Protein AF-A0A1D6J7X3-F1 (afdb_monomer)

Sequence (171 aa):
MAKALLGGLSAILVVAVVVGVVATVTRSGKKAGDNFTVPGEASLATSGKSVKSLCAPTLYKESCEKTLSQATNGTENPKEFSRLVIMESTIADFVKPEGYMPWNGDFALKTLYYAEYNNRGPGAGTSKRVNWPGFHVIGRKEAEPFTAGPFIDGAMWLKYTGAPHILGFKF

Organism: Zea mays (NCBI:txid4577)

Structure (mmCIF, N/CA/C/O backbone):
data_AF-A0A1D6J7X3-F1
#
_entry.id   AF-A0A1D6J7X3-F1
#
loop_
_atom_site.group_PDB
_atom_site.id
_atom_site.type_symbol
_atom_site.label_atom_id
_atom_site.label_alt_id
_atom_site.label_comp_id
_atom_site.label_asym_id
_atom_site.label_entity_id
_atom_site.label_seq_id
_atom_site.pdbx_PDB_ins_code
_atom_site.Cartn_x
_atom_site.Cartn_y
_atom_site.Cartn_z
_atom_site.occupancy
_atom_site.B_iso_or_equiv
_atom_site.auth_seq_id
_atom_site.auth_comp_id
_atom_site.auth_asym_id
_atom_site.auth_atom_id
_atom_site.pdbx_PDB_model_num
ATOM 1 N N . MET A 1 1 ? -25.967 -12.806 106.146 1.00 40.94 1 MET A N 1
ATOM 2 C CA . MET A 1 1 ? -26.753 -12.541 104.922 1.00 40.94 1 MET A CA 1
ATOM 3 C C . MET A 1 1 ? -25.874 -11.760 103.957 1.00 40.94 1 MET A C 1
ATOM 5 O O . MET A 1 1 ? -25.588 -10.619 104.271 1.00 40.94 1 MET A O 1
ATOM 9 N N . ALA A 1 2 ? -25.381 -12.398 102.887 1.00 40.69 2 ALA A N 1
ATOM 10 C CA . ALA A 1 2 ? -24.989 -11.799 101.596 1.00 40.69 2 ALA 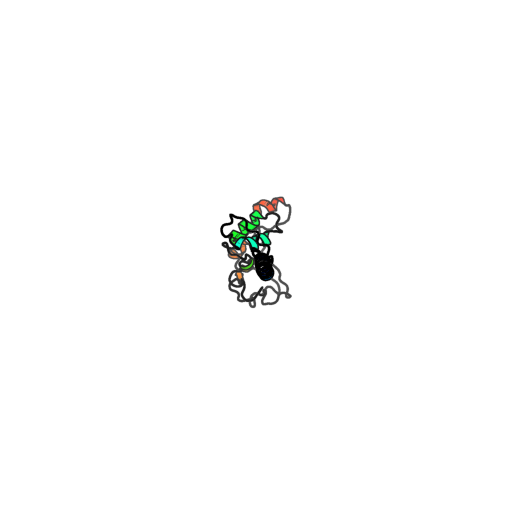A CA 1
ATOM 11 C C . ALA A 1 2 ? -24.084 -12.783 100.827 1.00 40.69 2 ALA A C 1
ATOM 13 O O . ALA A 1 2 ? -22.964 -13.060 101.248 1.00 40.69 2 ALA A O 1
ATOM 14 N N . LYS A 1 3 ? -24.557 -13.294 99.687 1.00 39.12 3 LYS A N 1
ATOM 15 C CA . LYS A 1 3 ? -23.706 -13.795 98.599 1.00 39.12 3 LYS A CA 1
ATOM 16 C C . LYS A 1 3 ? -24.256 -13.208 97.304 1.00 39.12 3 LYS A C 1
ATOM 18 O O . LYS A 1 3 ? -25.396 -13.481 96.944 1.00 39.12 3 LYS A O 1
ATOM 23 N N . ALA A 1 4 ? -23.459 -12.354 96.669 1.00 48.34 4 ALA A N 1
ATOM 24 C CA . ALA A 1 4 ? -23.777 -11.687 95.417 1.00 48.34 4 ALA A CA 1
ATOM 25 C C . ALA A 1 4 ? -23.170 -12.450 94.227 1.00 48.34 4 ALA A C 1
ATOM 27 O O . ALA A 1 4 ? -21.987 -12.777 94.217 1.00 48.34 4 ALA A O 1
ATOM 28 N N . LEU A 1 5 ? -24.051 -12.745 93.271 1.00 53.06 5 LEU A N 1
ATOM 29 C CA . LEU A 1 5 ? -23.906 -12.806 91.811 1.00 53.06 5 LEU A CA 1
ATOM 30 C C . LEU A 1 5 ? -22.484 -12.908 91.212 1.00 53.06 5 LEU A C 1
ATOM 32 O O . LEU A 1 5 ? -21.795 -11.912 91.014 1.00 53.06 5 LEU A O 1
ATOM 36 N N . LEU A 1 6 ? -22.142 -14.117 90.759 1.00 54.41 6 LEU A N 1
ATOM 37 C CA . LEU A 1 6 ? -21.094 -14.423 89.778 1.00 54.41 6 LEU A CA 1
ATOM 38 C C . LEU A 1 6 ? -21.749 -15.227 88.645 1.00 54.41 6 LEU A C 1
ATOM 40 O O . LEU A 1 6 ? -22.013 -16.413 88.811 1.00 54.41 6 LEU A O 1
ATOM 44 N N . GLY A 1 7 ? -22.068 -14.591 87.512 1.00 53.81 7 GLY A N 1
ATOM 45 C CA . GLY A 1 7 ? -22.703 -15.312 86.396 1.00 53.81 7 GLY A CA 1
ATOM 46 C C . GLY A 1 7 ? -22.931 -14.551 85.085 1.00 53.81 7 GLY A C 1
ATOM 47 O O . GLY A 1 7 ? -23.661 -15.051 84.241 1.00 53.81 7 GLY A O 1
ATOM 48 N N . GLY A 1 8 ? -22.350 -13.359 84.888 1.00 56.97 8 GLY A N 1
ATOM 49 C CA . GLY A 1 8 ? -22.640 -12.516 83.710 1.00 56.97 8 GLY A CA 1
ATOM 50 C C . GLY A 1 8 ? -21.553 -12.447 82.628 1.00 56.97 8 GLY A C 1
ATOM 51 O O . GLY A 1 8 ? -21.846 -12.087 81.495 1.00 56.97 8 GLY A O 1
ATOM 52 N N . LEU A 1 9 ? -20.299 -12.796 82.936 1.00 53.81 9 LEU A N 1
ATOM 53 C CA . LEU A 1 9 ? -19.163 -12.571 82.022 1.00 53.81 9 LEU A CA 1
ATOM 54 C C . LEU A 1 9 ? -18.957 -13.686 80.981 1.00 53.81 9 LEU A C 1
ATOM 56 O O . LEU A 1 9 ? -18.463 -13.422 79.888 1.00 53.81 9 LEU A O 1
ATOM 60 N N . SER A 1 10 ? -19.362 -14.922 81.286 1.00 59.75 10 SER A N 1
ATOM 61 C CA . SER A 1 10 ? -19.121 -16.077 80.406 1.00 59.75 10 SER A CA 1
ATOM 62 C C . SER A 1 10 ? -20.031 -16.079 79.171 1.00 59.75 10 SER A C 1
ATOM 64 O O . SER A 1 10 ? -19.567 -16.371 78.071 1.00 59.75 10 SER A O 1
ATOM 66 N N . ALA A 1 11 ? -21.292 -15.659 79.312 1.00 60.19 11 ALA A N 1
ATOM 67 C CA . ALA A 1 11 ? -22.228 -15.597 78.189 1.00 60.19 11 ALA A CA 1
ATOM 68 C C . ALA A 1 11 ? -21.848 -14.510 77.164 1.00 60.19 11 ALA A C 1
ATOM 70 O O . ALA A 1 11 ? -21.970 -14.726 75.961 1.00 60.19 11 ALA A O 1
ATOM 71 N N . ILE A 1 12 ? -21.322 -13.369 77.626 1.00 63.34 12 ILE A N 1
ATOM 72 C CA . ILE A 1 12 ? -20.916 -12.252 76.756 1.00 63.34 12 ILE A CA 1
ATOM 73 C C . ILE A 1 12 ? -19.712 -12.642 75.885 1.00 63.34 12 ILE A C 1
ATOM 75 O O . ILE A 1 12 ? -19.696 -12.347 74.690 1.00 63.34 12 ILE A O 1
ATOM 79 N N . LEU A 1 13 ? -18.733 -13.359 76.451 1.00 65.19 13 LEU A N 1
ATOM 80 C CA . LEU A 1 13 ? -17.568 -13.833 75.696 1.00 65.19 13 LEU A CA 1
ATOM 81 C C . LEU A 1 13 ? -17.951 -14.856 74.619 1.00 65.19 13 LEU A C 1
ATOM 83 O O . LEU A 1 13 ? -17.434 -14.788 73.506 1.00 65.19 13 LEU A O 1
ATOM 87 N N . VAL A 1 14 ? -18.892 -15.760 74.907 1.00 67.69 14 VAL A N 1
ATOM 88 C CA . VAL A 1 14 ? -19.347 -16.759 73.927 1.00 67.69 14 VAL A CA 1
ATOM 89 C C . VAL A 1 14 ? -20.075 -16.092 72.755 1.00 67.69 14 VAL A C 1
ATOM 91 O O . VAL A 1 14 ? -19.798 -16.420 71.602 1.00 67.69 14 VAL A O 1
ATOM 94 N N . VAL A 1 15 ? -20.937 -15.103 73.017 1.00 67.44 15 VAL A N 1
ATOM 95 C CA . VAL A 1 15 ? -21.638 -14.363 71.952 1.00 67.44 15 VAL A CA 1
ATOM 96 C C . VAL A 1 15 ? -20.653 -13.577 71.075 1.00 67.44 15 VAL A C 1
ATOM 98 O O . VAL A 1 15 ? -20.778 -13.602 69.851 1.00 67.44 15 VAL A O 1
ATOM 101 N N . ALA A 1 16 ? -19.627 -12.948 71.659 1.00 66.94 16 ALA A N 1
ATOM 102 C CA . ALA A 1 16 ? -18.610 -12.215 70.900 1.00 66.94 16 ALA A CA 1
ATOM 103 C C . ALA A 1 16 ? -17.774 -13.126 69.978 1.00 66.94 16 ALA A C 1
ATOM 105 O O . ALA A 1 16 ? -17.510 -12.763 68.830 1.00 66.94 16 ALA A O 1
ATOM 106 N N . VAL A 1 17 ? -17.400 -14.326 70.440 1.00 68.75 17 VAL A N 1
ATOM 107 C CA . VAL A 1 17 ? -16.646 -15.300 69.631 1.00 68.75 17 VAL A CA 1
ATOM 108 C C . VAL A 1 17 ? -17.498 -15.844 68.483 1.00 68.75 17 VAL A C 1
ATOM 110 O O . VAL A 1 17 ? -17.011 -15.925 67.358 1.00 68.75 17 VAL A O 1
ATOM 113 N N . VAL A 1 18 ? -18.778 -16.151 68.718 1.00 66.25 18 VAL A N 1
ATOM 114 C CA . VAL A 1 18 ? -19.678 -16.654 67.664 1.00 66.25 18 VAL A CA 1
ATOM 115 C C . VAL A 1 18 ? -19.906 -15.597 66.580 1.00 66.25 18 VAL A C 1
ATOM 117 O O . VAL A 1 18 ? -19.794 -15.908 65.395 1.00 66.25 18 VAL A O 1
ATOM 120 N N . VAL A 1 19 ? -20.136 -14.333 66.954 1.00 63.03 19 VAL A N 1
ATOM 121 C CA . VAL A 1 19 ? -20.271 -13.230 65.984 1.00 63.03 19 VAL A CA 1
ATOM 122 C C . VAL A 1 19 ? -18.960 -12.997 65.221 1.00 63.03 19 VAL A C 1
ATOM 124 O O . VAL A 1 19 ? -18.986 -12.821 64.003 1.00 63.03 19 VAL A O 1
ATOM 127 N N . GLY A 1 20 ? -17.808 -13.065 65.899 1.00 59.06 20 GLY A N 1
ATOM 128 C CA . GLY A 1 20 ? -16.491 -12.953 65.265 1.00 59.06 20 GLY A CA 1
ATOM 129 C C . GLY A 1 20 ? -16.200 -14.075 64.259 1.00 59.06 20 GLY A C 1
ATOM 130 O O . GLY A 1 20 ? -15.719 -13.805 63.156 1.00 59.06 20 GLY A O 1
ATOM 131 N N . VAL A 1 21 ? -16.541 -15.325 64.588 1.00 59.50 21 VAL A N 1
ATOM 132 C CA . VAL A 1 21 ? -16.372 -16.481 63.688 1.00 59.50 21 VAL A CA 1
ATOM 133 C C . VAL A 1 21 ? -17.317 -16.383 62.486 1.00 59.50 21 VAL A C 1
ATOM 135 O O . VAL A 1 21 ? -16.885 -16.563 61.352 1.00 59.50 21 VAL A O 1
ATOM 138 N N . VAL A 1 22 ? -18.584 -16.005 62.679 1.00 57.81 22 VAL A N 1
ATOM 139 C CA . VAL A 1 22 ? -19.528 -15.831 61.558 1.00 57.81 22 VAL A CA 1
ATOM 140 C C . VAL A 1 22 ? -19.092 -14.690 60.626 1.00 57.81 22 VAL A C 1
ATOM 142 O O . VAL A 1 22 ? -19.133 -14.850 59.404 1.00 57.81 22 VAL A O 1
ATOM 145 N N . ALA A 1 23 ? -18.602 -13.567 61.164 1.00 56.41 23 ALA A N 1
ATOM 146 C CA . ALA A 1 23 ? -18.107 -12.437 60.368 1.00 56.41 23 ALA A CA 1
ATOM 147 C C . ALA A 1 23 ? -16.797 -12.740 59.613 1.00 56.41 23 ALA A C 1
ATOM 149 O O . ALA A 1 23 ? -16.554 -12.185 58.540 1.00 56.41 23 ALA A O 1
ATOM 150 N N . THR A 1 24 ? -15.947 -13.619 60.153 1.00 51.41 24 THR A N 1
ATOM 151 C CA . THR A 1 24 ? -14.701 -14.047 59.491 1.00 51.41 24 THR A CA 1
ATOM 152 C C . THR A 1 24 ? -14.953 -15.118 58.431 1.00 51.41 24 THR A C 1
ATOM 154 O O . THR A 1 24 ? -14.401 -15.017 57.336 1.00 51.41 24 THR A O 1
ATOM 157 N N . VAL A 1 25 ? -15.847 -16.082 58.680 1.00 54.91 25 VAL A N 1
ATOM 158 C CA . VAL A 1 25 ? -16.197 -17.133 57.704 1.00 54.91 25 VAL A CA 1
ATOM 159 C C . VAL A 1 25 ? -16.977 -16.562 56.512 1.00 54.91 25 VAL A C 1
ATOM 161 O O . VAL A 1 25 ? -16.732 -16.956 55.374 1.00 54.91 25 VAL A O 1
ATOM 164 N N . THR A 1 26 ? -17.835 -15.559 56.723 1.00 51.09 26 THR A N 1
ATOM 165 C CA . THR A 1 26 ? -18.551 -14.874 55.624 1.00 51.09 26 THR A CA 1
ATOM 166 C C . THR A 1 26 ? -17.680 -13.904 54.816 1.00 51.09 26 THR A C 1
ATOM 168 O O . THR A 1 26 ? -18.117 -13.408 53.778 1.00 51.09 26 THR A O 1
ATOM 171 N N . ARG A 1 27 ? -16.423 -13.665 55.221 1.00 52.53 27 ARG A N 1
ATOM 172 C CA . ARG A 1 27 ? -15.453 -12.844 54.472 1.00 52.53 27 ARG A CA 1
ATOM 173 C C . ARG A 1 27 ? -14.442 -13.635 53.638 1.00 52.53 27 ARG A C 1
ATOM 175 O O . ARG A 1 27 ? -13.553 -13.021 53.050 1.00 52.53 27 ARG A O 1
ATOM 182 N N . SER A 1 28 ? -14.592 -14.953 53.502 1.00 46.00 28 SER A N 1
ATOM 183 C CA . SER A 1 28 ? -13.744 -15.751 52.607 1.00 46.00 28 SER A CA 1
ATOM 184 C C . SER A 1 28 ? -14.428 -15.985 51.258 1.00 46.00 28 SER A C 1
ATOM 186 O O . SER A 1 28 ? -15.040 -17.015 50.997 1.00 46.00 28 SER A O 1
ATOM 188 N N . GLY A 1 29 ? -14.363 -14.961 50.409 1.00 47.34 29 GLY A N 1
ATOM 189 C CA . GLY A 1 29 ? -14.920 -14.984 49.056 1.00 47.34 29 GLY A CA 1
ATOM 190 C C . GLY A 1 29 ? -14.516 -13.779 48.211 1.00 47.34 29 GLY A C 1
ATOM 191 O O . GLY A 1 29 ? -15.262 -13.374 47.327 1.00 47.34 29 GLY A O 1
ATOM 192 N N . LYS A 1 30 ? -13.357 -13.167 48.484 1.00 36.03 30 LYS A N 1
ATOM 193 C CA . LYS A 1 30 ? -12.789 -12.119 47.631 1.00 36.03 30 LYS A CA 1
ATOM 194 C C . LYS A 1 30 ? -11.675 -12.756 46.809 1.00 36.03 30 LYS A C 1
ATOM 196 O O . LYS A 1 30 ? -10.586 -12.991 47.323 1.00 36.03 30 LYS A O 1
ATOM 201 N N . LYS A 1 31 ? -11.958 -13.075 45.541 1.00 36.16 31 LYS A N 1
ATOM 202 C CA . LYS A 1 31 ? -10.890 -13.318 44.567 1.00 36.16 31 LYS A CA 1
ATOM 203 C C . LYS A 1 31 ? -9.999 -12.076 44.565 1.00 36.16 31 LYS A C 1
ATOM 205 O O . LYS A 1 31 ? -10.479 -10.978 44.287 1.00 36.16 31 LYS A O 1
ATOM 210 N N . ALA A 1 32 ? -8.732 -12.264 44.913 1.00 36.22 32 ALA A N 1
ATOM 211 C CA . ALA A 1 32 ? -7.676 -11.332 44.577 1.00 36.22 32 ALA A CA 1
ATOM 212 C C . ALA A 1 32 ? -7.600 -11.279 43.044 1.00 36.22 32 ALA A C 1
ATOM 214 O O . ALA A 1 32 ? -7.146 -12.218 42.397 1.00 36.22 32 ALA A O 1
ATOM 215 N N . GLY A 1 33 ? -8.197 -10.239 42.471 1.00 38.50 33 GLY A N 1
ATOM 216 C CA . GLY A 1 33 ? -7.767 -9.687 41.199 1.00 38.50 33 GLY A CA 1
ATOM 217 C C . GLY A 1 33 ? -6.934 -8.464 41.543 1.00 38.50 33 GLY A C 1
ATOM 218 O O . GLY A 1 33 ? -7.400 -7.600 42.291 1.00 38.50 33 GLY A O 1
ATOM 219 N N . ASP A 1 34 ? -5.703 -8.429 41.056 1.00 35.41 34 ASP A N 1
ATOM 220 C CA . ASP A 1 34 ? -4.743 -7.364 41.313 1.00 35.41 34 ASP A CA 1
ATOM 221 C C . ASP A 1 34 ? -5.209 -6.076 40.616 1.00 35.41 34 ASP A C 1
ATOM 223 O O . ASP A 1 34 ? -4.818 -5.775 39.493 1.00 35.41 34 ASP A O 1
ATOM 227 N N . ASN A 1 35 ? -6.084 -5.307 41.265 1.00 33.69 35 ASN A N 1
ATOM 228 C CA . ASN A 1 35 ? -6.416 -3.955 40.827 1.00 33.69 35 ASN A CA 1
ATOM 229 C C . ASN A 1 35 ? -5.474 -2.970 41.513 1.00 33.69 35 ASN A C 1
ATOM 231 O O . ASN A 1 35 ? -5.766 -2.417 42.573 1.00 33.69 35 ASN A O 1
ATOM 235 N N . PHE A 1 36 ? -4.330 -2.753 40.871 1.00 38.44 36 PHE A N 1
ATOM 236 C CA . PHE A 1 36 ? -3.507 -1.575 41.092 1.00 38.44 36 PHE A CA 1
ATOM 237 C C . PHE A 1 36 ? -4.277 -0.339 40.603 1.00 38.44 36 PHE A C 1
ATOM 239 O O . PHE A 1 36 ? -4.357 -0.072 39.407 1.00 38.44 36 PHE A O 1
ATOM 246 N N . THR A 1 37 ? -4.892 0.394 41.529 1.00 28.75 37 THR A N 1
ATOM 247 C CA . THR A 1 37 ? -5.473 1.720 41.279 1.00 28.75 37 THR A CA 1
ATOM 248 C C . THR A 1 37 ? -4.465 2.796 41.665 1.00 28.75 37 THR A C 1
ATOM 250 O O . THR A 1 37 ? -4.199 2.991 42.852 1.00 28.75 37 THR A O 1
ATOM 253 N N . VAL A 1 38 ? -3.935 3.510 40.667 1.00 38.19 38 VAL A N 1
ATOM 254 C CA . VAL A 1 38 ? -3.213 4.776 40.856 1.00 38.19 38 VAL A CA 1
ATOM 255 C C . VAL A 1 38 ? -4.244 5.885 41.085 1.00 38.19 38 VAL A C 1
ATOM 257 O O . VAL A 1 38 ? -5.119 6.079 40.237 1.00 38.19 38 VAL A O 1
ATOM 260 N N . PRO A 1 39 ? -4.184 6.643 42.191 1.00 32.41 39 PRO A N 1
ATOM 261 C CA . PRO A 1 39 ? -5.017 7.827 42.357 1.00 32.41 39 PRO A CA 1
ATOM 262 C C . PRO A 1 39 ? -4.505 8.929 41.418 1.00 32.41 39 PRO A C 1
ATOM 264 O O . PRO A 1 39 ? -3.428 9.475 41.641 1.00 32.41 39 PRO A O 1
ATOM 267 N N . GLY A 1 40 ? -5.258 9.231 40.355 1.00 43.72 40 GLY A N 1
ATOM 268 C CA . GLY A 1 40 ? -4.927 10.309 39.411 1.00 43.72 40 GLY A CA 1
ATOM 269 C C . GLY A 1 40 ? -5.108 10.003 37.922 1.00 43.72 40 GLY A C 1
ATOM 270 O O . GLY A 1 40 ? -4.822 10.874 37.107 1.00 43.72 40 GLY A O 1
ATOM 271 N N . GLU A 1 41 ? -5.597 8.824 37.530 1.00 31.56 41 GLU A N 1
ATOM 272 C CA . GLU A 1 41 ? -5.900 8.548 36.121 1.00 31.56 41 GLU A CA 1
ATOM 273 C C . GLU A 1 41 ? -7.352 8.906 35.789 1.00 31.56 41 GLU A C 1
ATOM 275 O O . GLU A 1 41 ? -8.298 8.174 36.085 1.00 31.56 41 GLU A O 1
ATOM 280 N N . ALA A 1 42 ? -7.530 10.057 35.141 1.00 38.28 42 ALA A N 1
ATOM 281 C CA . ALA A 1 42 ? -8.698 10.281 34.307 1.00 38.28 42 ALA A CA 1
ATOM 282 C C . ALA A 1 42 ? -8.759 9.166 33.248 1.00 38.28 42 ALA A C 1
ATOM 284 O O . ALA A 1 42 ? -7.756 8.882 32.600 1.00 38.28 42 ALA A O 1
ATOM 285 N N . SER A 1 43 ? -9.932 8.542 33.114 1.00 39.81 43 SER A N 1
ATOM 286 C CA . SER A 1 43 ? -10.321 7.539 32.111 1.00 39.81 43 SER A CA 1
ATOM 287 C C . SER A 1 43 ? -9.417 7.501 30.864 1.00 39.81 43 SER A C 1
ATOM 289 O O . SER A 1 43 ? -9.615 8.265 29.918 1.00 39.81 43 SER A O 1
ATOM 291 N N . LEU A 1 44 ? -8.424 6.606 30.857 1.00 40.19 44 LEU A N 1
ATOM 292 C CA . LEU A 1 44 ? -7.445 6.490 29.778 1.00 40.19 44 LEU A CA 1
ATOM 293 C C . LEU A 1 44 ? -8.025 5.646 28.632 1.00 40.19 44 LEU A C 1
ATOM 295 O O . LEU A 1 44 ? -8.313 4.461 28.798 1.00 40.19 44 LEU A O 1
ATOM 299 N N . ALA A 1 45 ? -8.206 6.276 27.472 1.00 43.25 45 ALA A N 1
ATOM 300 C CA . ALA A 1 45 ? -8.741 5.682 26.252 1.00 43.25 45 ALA A CA 1
ATOM 301 C C . ALA A 1 45 ? -8.047 4.357 25.869 1.00 43.25 45 ALA A C 1
ATOM 303 O O . ALA A 1 45 ? -6.822 4.268 25.755 1.00 43.25 45 ALA A O 1
ATOM 304 N N . THR A 1 46 ? -8.853 3.326 25.610 1.00 50.38 46 THR A N 1
ATOM 305 C CA . THR A 1 46 ? -8.443 1.974 25.190 1.00 50.38 46 THR A CA 1
ATOM 306 C C . THR A 1 46 ? -7.638 1.960 23.877 1.00 50.38 46 THR A C 1
ATOM 308 O O . THR A 1 46 ? -6.887 1.014 23.626 1.00 50.38 46 THR A O 1
ATOM 311 N N . SER A 1 47 ? -7.701 3.037 23.081 1.00 52.75 47 SER A N 1
ATOM 312 C CA . SER A 1 47 ? -7.014 3.204 21.791 1.00 52.75 47 SER A CA 1
ATOM 313 C C . SER A 1 47 ? -5.485 3.059 21.848 1.00 52.75 47 SER A C 1
ATOM 315 O O . SER A 1 47 ? -4.863 2.648 20.868 1.00 52.75 47 SER A O 1
ATOM 317 N N . GLY A 1 48 ? -4.856 3.303 23.003 1.00 63.22 48 GLY A N 1
ATOM 318 C CA . GLY A 1 48 ? -3.400 3.223 23.142 1.00 63.22 48 GLY A CA 1
ATOM 319 C C . GLY A 1 48 ? -2.822 1.802 23.166 1.00 63.22 48 GLY A C 1
ATOM 320 O O . GLY A 1 48 ? -1.666 1.614 22.795 1.00 63.22 48 GLY A O 1
ATOM 321 N N . LYS A 1 49 ? -3.578 0.781 23.598 1.00 75.00 49 LYS A N 1
ATOM 322 C CA . LYS A 1 49 ? -3.009 -0.562 23.857 1.00 75.00 49 LYS A CA 1
ATOM 323 C C . LYS A 1 49 ? -2.661 -1.318 22.571 1.00 75.00 49 LYS A C 1
ATOM 325 O O . LYS A 1 49 ? -1.582 -1.903 22.482 1.00 75.00 49 LYS A O 1
ATOM 330 N N . SER A 1 50 ? -3.535 -1.270 21.567 1.00 84.31 50 SER A N 1
ATOM 331 C CA . SER A 1 50 ? -3.332 -1.956 20.283 1.00 84.31 50 SER A CA 1
ATOM 332 C C . SER A 1 50 ? -2.195 -1.329 19.474 1.00 84.31 50 SER A C 1
ATOM 334 O O . SER A 1 50 ? -1.334 -2.045 18.965 1.00 84.31 50 SER A O 1
ATOM 336 N N . VAL A 1 51 ? -2.153 0.007 19.403 1.00 85.88 51 VAL A N 1
ATOM 337 C CA . VAL A 1 51 ? -1.082 0.763 18.733 1.00 85.88 51 VAL A CA 1
ATOM 338 C C . VAL A 1 51 ? 0.269 0.477 19.393 1.00 85.88 51 VAL A C 1
ATOM 340 O O . VAL A 1 51 ? 1.206 0.068 18.710 1.00 85.88 51 VAL A O 1
ATOM 343 N N . LYS A 1 52 ? 0.352 0.573 20.727 1.00 87.88 52 LYS A N 1
ATOM 344 C CA . LYS A 1 52 ? 1.573 0.248 21.483 1.00 87.88 52 LYS A CA 1
ATOM 345 C C . LYS A 1 52 ? 2.037 -1.183 21.252 1.00 87.88 52 LYS A C 1
ATOM 347 O O . LYS A 1 52 ? 3.225 -1.417 21.060 1.00 87.88 52 LYS A O 1
ATOM 352 N N . SER A 1 53 ? 1.114 -2.145 21.226 1.00 89.31 53 SER A N 1
ATOM 353 C CA . SER A 1 53 ? 1.462 -3.544 20.966 1.00 89.31 53 SER A CA 1
ATOM 354 C C . SER A 1 53 ? 2.026 -3.761 19.560 1.00 89.31 53 SER A C 1
ATOM 356 O O . SER A 1 53 ? 2.931 -4.576 19.404 1.00 89.31 53 SER A O 1
ATOM 358 N N . LEU A 1 54 ? 1.512 -3.061 18.546 1.00 88.38 54 LEU A N 1
ATOM 359 C CA . LEU A 1 54 ? 2.026 -3.143 17.173 1.00 88.38 54 LEU A CA 1
ATOM 360 C C . LEU A 1 54 ? 3.377 -2.439 17.017 1.00 88.38 54 LEU A C 1
ATOM 362 O O . LEU A 1 54 ? 4.225 -2.902 16.260 1.00 88.38 54 LEU A O 1
ATOM 366 N N . CYS A 1 55 ? 3.583 -1.346 17.749 1.00 91.75 55 CYS A N 1
ATOM 367 C CA . CYS A 1 55 ? 4.812 -0.561 17.710 1.00 91.75 55 CYS A CA 1
ATOM 368 C C . CYS A 1 55 ? 5.918 -1.098 18.633 1.00 91.75 55 CYS A C 1
ATOM 370 O O . CYS A 1 55 ? 7.083 -0.739 18.459 1.00 91.75 55 CYS A O 1
ATOM 372 N N . ALA A 1 56 ? 5.597 -1.996 19.571 1.00 92.56 56 ALA A N 1
ATOM 373 C CA . ALA A 1 56 ? 6.537 -2.575 20.529 1.00 92.56 56 ALA A CA 1
ATOM 374 C C . ALA A 1 56 ? 7.826 -3.174 19.919 1.00 92.56 56 ALA A C 1
ATOM 376 O O . ALA A 1 56 ? 8.889 -2.912 20.492 1.00 92.56 56 ALA A O 1
ATOM 377 N N . PRO A 1 57 ? 7.793 -3.928 18.797 1.00 93.56 57 PRO A N 1
ATOM 378 C CA . PRO A 1 57 ? 9.005 -4.492 18.198 1.00 93.56 57 PRO A CA 1
ATOM 379 C C . PRO A 1 57 ? 9.785 -3.495 17.323 1.00 93.56 57 PRO A C 1
ATOM 381 O O . PRO A 1 57 ? 10.840 -3.843 16.801 1.00 93.56 57 PRO A O 1
ATOM 384 N N . THR A 1 58 ? 9.280 -2.276 17.116 1.00 92.25 58 THR A N 1
ATOM 385 C CA . THR A 1 58 ? 9.930 -1.290 16.242 1.00 92.25 58 THR A CA 1
ATOM 386 C C . THR A 1 58 ? 11.058 -0.553 16.968 1.00 92.25 58 THR A C 1
ATOM 388 O O . THR A 1 58 ? 10.990 -0.315 18.175 1.00 92.25 58 THR A O 1
ATOM 391 N N . LEU A 1 59 ? 12.091 -0.147 16.221 1.00 93.62 59 LEU A N 1
ATOM 392 C CA . LEU A 1 59 ? 13.184 0.681 16.750 1.00 93.62 59 LEU A CA 1
ATOM 393 C C . LEU A 1 59 ? 12.728 2.118 17.063 1.00 93.62 59 LEU A C 1
ATOM 395 O O . LEU A 1 59 ? 13.233 2.735 17.996 1.00 93.62 59 LEU A O 1
ATOM 399 N N . TYR A 1 60 ? 11.742 2.634 16.321 1.00 92.31 60 TYR A N 1
ATOM 400 C CA . TYR A 1 60 ? 11.235 4.007 16.426 1.00 92.31 60 TYR A CA 1
ATOM 401 C C . TYR A 1 60 ? 9.810 4.037 16.995 1.00 92.31 60 TYR A C 1
ATOM 403 O O . TYR A 1 60 ? 8.865 4.444 16.317 1.00 92.31 60 TYR A O 1
ATOM 411 N N . LYS A 1 61 ? 9.657 3.595 18.251 1.00 93.44 61 LYS A N 1
ATOM 412 C CA . LYS A 1 61 ? 8.351 3.403 18.911 1.00 93.44 61 LYS A CA 1
ATOM 413 C C . LYS A 1 61 ? 7.465 4.645 18.871 1.00 93.44 61 LYS A C 1
ATOM 415 O O . LYS A 1 61 ? 6.343 4.564 18.392 1.00 93.44 61 LYS A O 1
ATOM 420 N N . GLU A 1 62 ? 7.977 5.799 19.298 1.00 90.75 62 GLU A N 1
ATOM 421 C CA . GLU A 1 62 ? 7.197 7.046 19.347 1.00 90.75 62 GLU A CA 1
ATOM 422 C C . GLU A 1 62 ? 6.716 7.488 17.964 1.00 90.75 62 GLU A C 1
ATOM 424 O O . GLU A 1 62 ? 5.562 7.882 17.792 1.00 90.75 62 GLU A O 1
ATOM 429 N N . SER A 1 63 ? 7.587 7.379 16.955 1.00 91.69 63 SER A N 1
ATOM 430 C CA . SER A 1 63 ? 7.216 7.695 15.578 1.00 91.69 63 SER A CA 1
ATOM 431 C C . SER A 1 63 ? 6.157 6.723 15.064 1.00 91.69 63 SER A C 1
ATOM 433 O O . SER A 1 63 ? 5.193 7.166 14.446 1.00 91.69 63 SER A O 1
ATOM 435 N N . CYS A 1 64 ? 6.299 5.425 15.349 1.00 91.38 64 CYS A N 1
ATOM 436 C CA . CYS A 1 64 ? 5.292 4.424 15.011 1.00 91.38 64 CYS A CA 1
ATOM 437 C C . CYS A 1 64 ? 3.946 4.750 15.668 1.00 91.38 64 CYS A C 1
ATOM 439 O O . CYS A 1 64 ? 2.935 4.817 14.975 1.00 91.38 64 CYS A O 1
ATOM 441 N N . GLU A 1 65 ? 3.923 5.017 16.976 1.00 89.56 65 GLU A N 1
ATOM 442 C CA . GLU A 1 65 ? 2.687 5.287 17.715 1.00 89.56 65 GLU A CA 1
ATOM 443 C C . GLU A 1 65 ? 1.996 6.557 17.215 1.00 89.56 65 GLU A C 1
ATOM 445 O O . GLU A 1 65 ? 0.782 6.552 16.995 1.00 89.56 65 GLU A O 1
ATOM 450 N N . LYS A 1 66 ? 2.761 7.626 16.965 1.00 88.62 66 LYS A N 1
ATOM 451 C CA . LYS A 1 66 ? 2.238 8.893 16.442 1.00 88.62 66 LYS A CA 1
ATOM 452 C C . LYS A 1 66 ? 1.641 8.720 15.048 1.00 88.62 66 LYS A C 1
ATOM 454 O O . LYS A 1 66 ? 0.494 9.103 14.825 1.00 88.62 66 LYS A O 1
ATOM 459 N N . THR A 1 67 ? 2.398 8.134 14.124 1.00 88.12 67 THR A N 1
ATOM 460 C CA . THR A 1 67 ? 1.956 7.945 12.738 1.00 88.12 67 THR A CA 1
ATOM 461 C C . THR A 1 67 ? 0.778 6.981 12.661 1.00 88.12 67 THR A C 1
ATOM 463 O O . THR A 1 67 ? -0.189 7.252 11.953 1.00 88.12 67 THR A O 1
ATOM 466 N N . LEU A 1 68 ? 0.817 5.877 13.411 1.00 87.44 68 LEU A N 1
ATOM 467 C CA . LEU A 1 68 ? -0.245 4.877 13.383 1.00 87.44 68 LEU A CA 1
ATOM 468 C C . LEU A 1 68 ? -1.541 5.418 13.993 1.00 87.44 68 LEU A C 1
ATOM 470 O O . LEU A 1 68 ? -2.598 5.218 13.409 1.00 87.44 68 LEU A O 1
ATOM 474 N N . SER A 1 69 ? -1.467 6.171 15.094 1.00 84.31 69 SER A N 1
ATOM 475 C CA . SER A 1 69 ? -2.655 6.795 15.701 1.00 84.31 69 SER A CA 1
ATOM 476 C C . SER A 1 69 ? -3.315 7.825 14.777 1.00 84.31 69 SER A C 1
ATOM 478 O O . SER A 1 69 ? -4.539 7.953 14.764 1.00 84.31 69 SER A O 1
ATOM 480 N N . GLN A 1 70 ? -2.515 8.553 13.988 1.00 83.81 70 GLN A N 1
ATOM 481 C CA . GLN A 1 70 ? -3.023 9.463 12.958 1.00 83.81 70 GLN A CA 1
ATOM 482 C C . GLN A 1 70 ? -3.667 8.695 11.799 1.00 83.81 70 GLN A C 1
ATOM 484 O O . GLN A 1 70 ? -4.759 9.048 11.365 1.00 83.81 70 GLN A O 1
ATOM 489 N N . ALA A 1 71 ? -3.023 7.626 11.325 1.00 82.38 71 ALA A N 1
ATOM 490 C CA . ALA A 1 71 ? -3.511 6.822 10.207 1.00 82.38 71 ALA A CA 1
ATOM 491 C C . ALA A 1 71 ? -4.837 6.106 10.504 1.00 82.38 71 ALA A C 1
ATOM 493 O O . ALA A 1 71 ? -5.587 5.799 9.582 1.00 82.38 71 ALA A O 1
ATOM 494 N N . THR A 1 72 ? -5.130 5.839 11.776 1.00 80.75 72 THR A N 1
ATOM 495 C CA . THR A 1 72 ? -6.349 5.147 12.199 1.00 80.75 72 THR A CA 1
ATOM 496 C C . THR A 1 72 ? -7.462 6.102 12.628 1.00 80.75 72 THR A C 1
ATOM 498 O O . THR A 1 72 ? -8.472 5.641 13.151 1.00 80.75 72 THR A O 1
ATOM 501 N N . ASN A 1 73 ? -7.310 7.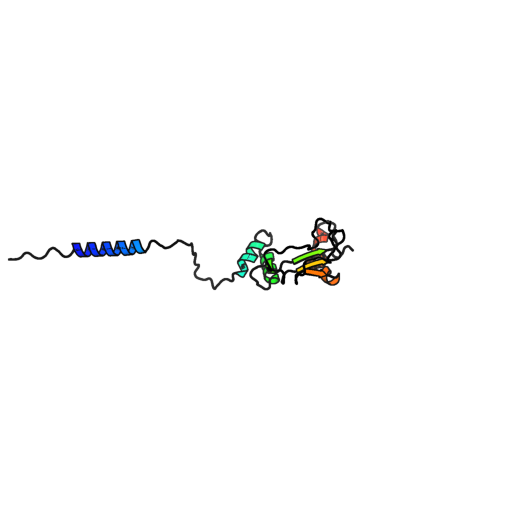422 12.448 1.00 74.88 73 ASN A N 1
ATOM 502 C CA . ASN A 1 73 ? -8.255 8.438 12.940 1.00 74.88 73 ASN A CA 1
ATOM 503 C C . ASN A 1 73 ? -8.613 8.256 14.431 1.00 74.88 73 ASN A C 1
ATOM 505 O O . ASN A 1 73 ? -9.747 8.490 14.843 1.00 74.88 73 ASN A O 1
ATOM 509 N N . GLY A 1 74 ? -7.659 7.787 15.242 1.00 67.88 74 GLY A N 1
ATOM 510 C CA . GLY A 1 74 ? -7.879 7.509 16.662 1.00 67.88 74 GLY A CA 1
ATOM 511 C C . GLY A 1 74 ? -8.698 6.249 16.976 1.00 67.88 74 GLY A C 1
ATOM 512 O O . GLY A 1 74 ? -9.037 6.039 18.141 1.00 67.88 74 GLY A O 1
ATOM 513 N N . THR A 1 75 ? -9.008 5.400 15.989 1.00 68.00 75 THR A N 1
ATOM 514 C CA . THR A 1 75 ? -9.705 4.121 16.221 1.00 68.00 75 THR A CA 1
ATOM 515 C C . THR A 1 75 ? -8.850 3.120 17.000 1.00 68.00 75 THR A C 1
ATOM 517 O O . THR A 1 75 ? -7.616 3.158 16.994 1.00 68.00 75 THR A O 1
ATOM 520 N N . GLU A 1 76 ? 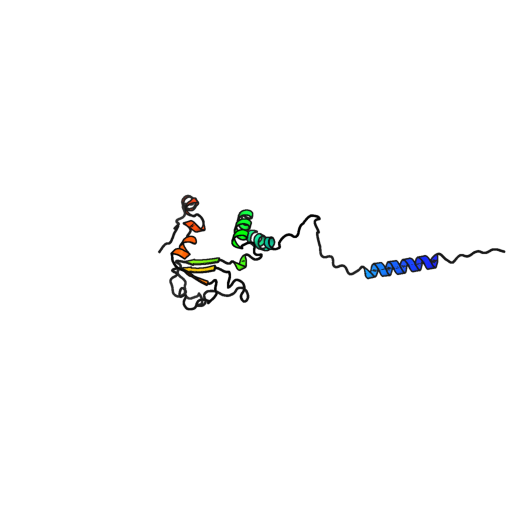-9.532 2.206 17.694 1.00 70.94 76 GLU A N 1
ATOM 521 C CA . GLU A 1 76 ? -8.939 1.337 18.715 1.00 70.94 76 GLU A CA 1
ATOM 522 C C . GLU A 1 76 ? -8.149 0.142 18.156 1.00 70.94 76 GLU A C 1
ATOM 524 O O . GLU A 1 76 ? -7.354 -0.468 18.880 1.00 70.94 76 GLU A O 1
ATOM 529 N N . ASN A 1 77 ? -8.335 -0.206 16.877 1.00 83.94 77 ASN A N 1
ATOM 530 C CA . ASN A 1 77 ? -7.680 -1.349 16.248 1.00 83.94 77 ASN A CA 1
ATOM 531 C C . ASN A 1 77 ? -7.073 -0.984 14.884 1.00 83.94 77 ASN A C 1
ATOM 533 O O . ASN A 1 77 ? -7.761 -1.031 13.866 1.00 83.94 77 ASN A O 1
ATOM 537 N N . PRO A 1 78 ? -5.754 -0.733 14.815 1.00 83.00 78 PRO A N 1
ATOM 538 C CA . PRO A 1 78 ? -5.097 -0.380 13.559 1.00 83.00 78 PRO A CA 1
ATOM 539 C C . PRO A 1 78 ? -5.211 -1.431 12.451 1.00 83.00 78 PRO A C 1
ATOM 541 O O . PRO A 1 78 ? -5.053 -1.105 11.277 1.00 83.00 78 PRO A O 1
ATOM 544 N N . LYS A 1 79 ? -5.515 -2.690 12.796 1.00 85.31 79 LYS A N 1
ATOM 545 C CA . LYS A 1 79 ? -5.734 -3.758 11.810 1.00 85.31 79 LYS A CA 1
ATOM 546 C C . LYS A 1 79 ? -6.990 -3.536 10.964 1.00 85.31 79 LYS A C 1
ATOM 548 O O . LYS A 1 79 ? -7.086 -4.115 9.888 1.00 85.31 79 LYS A O 1
ATOM 553 N N . GLU A 1 80 ? -7.922 -2.703 11.425 1.00 89.19 80 GLU A N 1
ATOM 554 C CA . GLU A 1 80 ? -9.123 -2.324 10.677 1.00 89.19 80 GLU A CA 1
ATOM 555 C C . GLU A 1 80 ? -8.793 -1.492 9.426 1.00 89.19 80 GLU A C 1
ATOM 557 O O . GLU A 1 80 ? -9.498 -1.578 8.426 1.00 89.19 80 GLU A O 1
ATOM 562 N N . PHE A 1 81 ? -7.671 -0.770 9.436 1.00 90.69 81 PHE A N 1
ATOM 563 C CA . PHE A 1 81 ? -7.196 0.073 8.331 1.00 90.69 81 PHE A CA 1
ATOM 564 C C . PHE A 1 81 ? -6.000 -0.566 7.608 1.00 90.69 81 PHE A C 1
ATOM 566 O O . PHE A 1 81 ? -5.056 0.113 7.199 1.00 90.69 81 PHE A O 1
ATOM 573 N N . SER A 1 82 ? -6.007 -1.901 7.494 1.00 92.88 82 SER A N 1
ATOM 574 C CA . SER A 1 82 ? -4.955 -2.650 6.801 1.00 92.88 82 SER A CA 1
ATOM 575 C C . SER A 1 82 ? -4.772 -2.130 5.375 1.00 92.88 82 SER A C 1
ATOM 577 O O . SER A 1 82 ? -5.744 -1.935 4.651 1.00 92.88 82 SER A O 1
ATOM 579 N N . ARG A 1 83 ? -3.522 -1.920 4.957 1.00 95.12 83 ARG A N 1
ATOM 580 C CA . ARG A 1 83 ? -3.193 -1.374 3.640 1.00 95.12 83 ARG A CA 1
ATOM 581 C C . ARG A 1 83 ? -2.097 -2.192 2.978 1.00 95.12 83 ARG A C 1
ATOM 583 O O . ARG A 1 83 ? -1.050 -2.415 3.580 1.00 95.12 83 ARG A O 1
ATOM 590 N N . LEU A 1 84 ? -2.352 -2.627 1.751 1.00 96.69 84 LEU A N 1
ATOM 591 C CA . LEU A 1 84 ? -1.467 -3.476 0.961 1.00 96.69 84 LEU A CA 1
ATOM 592 C C . LEU A 1 84 ? -1.582 -3.083 -0.509 1.00 96.69 84 LEU A C 1
ATOM 594 O O . LEU A 1 84 ? -2.685 -2.966 -1.0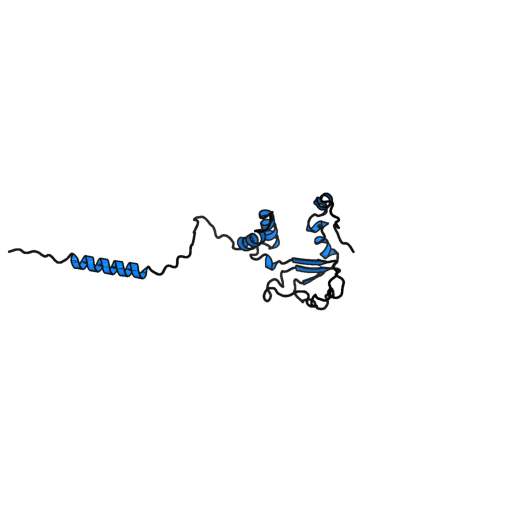33 1.00 96.69 84 LEU A O 1
ATOM 598 N N . VAL A 1 85 ? -0.449 -2.926 -1.183 1.00 98.31 85 VAL A N 1
ATOM 599 C CA . VAL A 1 85 ? -0.411 -2.673 -2.625 1.00 98.31 85 VAL A CA 1
ATOM 600 C C . VAL A 1 85 ? 0.548 -3.665 -3.260 1.00 98.31 85 VAL A C 1
ATOM 602 O O . VAL A 1 85 ? 1.712 -3.737 -2.870 1.00 98.31 85 VAL A O 1
ATOM 605 N N . ILE A 1 86 ? 0.056 -4.445 -4.221 1.00 98.38 86 ILE A N 1
ATOM 606 C CA . ILE A 1 86 ? 0.875 -5.339 -5.042 1.00 98.38 86 ILE A CA 1
ATOM 607 C C . ILE A 1 86 ? 0.935 -4.726 -6.432 1.00 98.38 86 ILE A C 1
ATOM 609 O O . ILE A 1 86 ? -0.081 -4.662 -7.127 1.00 98.38 86 ILE A O 1
ATOM 613 N N . MET A 1 87 ? 2.114 -4.258 -6.833 1.00 98.12 87 MET A N 1
ATOM 614 C CA . MET A 1 87 ? 2.263 -3.553 -8.098 1.00 98.12 87 MET A CA 1
ATOM 615 C C . MET A 1 87 ? 3.505 -3.950 -8.887 1.00 98.12 87 MET A C 1
ATOM 617 O O . MET A 1 87 ? 4.518 -4.340 -8.308 1.00 98.12 87 MET A O 1
ATOM 621 N N . GLU A 1 88 ? 3.402 -3.869 -10.216 1.00 97.81 88 GLU A N 1
ATOM 622 C CA . GLU A 1 88 ? 4.475 -4.163 -11.181 1.00 97.81 88 GLU A CA 1
ATOM 623 C C . GLU A 1 88 ? 5.174 -5.516 -10.959 1.00 97.81 88 GLU A C 1
ATOM 625 O O . GLU A 1 88 ? 6.363 -5.692 -11.237 1.00 97.81 88 GLU A O 1
ATOM 630 N N . SER A 1 89 ? 4.418 -6.490 -10.452 1.00 97.94 89 SER A N 1
ATOM 631 C CA . SER A 1 89 ? 4.928 -7.790 -10.025 1.00 97.94 89 SER A CA 1
ATOM 632 C C . SER A 1 89 ? 4.486 -8.914 -10.961 1.00 97.94 89 SER A C 1
ATOM 634 O O . SER A 1 89 ? 3.429 -8.846 -11.586 1.00 97.94 89 SER A O 1
ATOM 636 N N . THR A 1 90 ? 5.290 -9.977 -11.054 1.00 98.06 90 THR A N 1
ATOM 637 C CA . THR A 1 90 ? 4.875 -11.223 -11.718 1.00 98.06 90 THR A CA 1
ATOM 638 C C . THR A 1 90 ? 4.291 -12.175 -10.680 1.00 98.06 90 THR A C 1
ATOM 640 O O . THR A 1 90 ? 4.986 -12.565 -9.745 1.00 98.06 90 THR A O 1
ATOM 643 N N . ILE A 1 91 ? 3.023 -12.544 -10.843 1.00 98.25 91 ILE A N 1
ATOM 644 C CA . ILE A 1 91 ? 2.267 -13.410 -9.940 1.00 98.25 91 ILE A CA 1
ATOM 645 C C . ILE A 1 91 ? 2.048 -14.757 -10.633 1.00 98.25 91 ILE A C 1
ATOM 647 O O . ILE A 1 91 ? 1.426 -14.833 -11.696 1.00 98.25 91 ILE A O 1
ATOM 651 N N . ALA A 1 92 ? 2.582 -15.820 -10.035 1.00 97.81 92 ALA A N 1
ATOM 652 C CA . ALA A 1 92 ? 2.395 -17.189 -10.505 1.00 97.81 92 ALA A CA 1
ATOM 653 C C . ALA A 1 92 ? 1.004 -17.740 -10.130 1.00 97.81 92 ALA A C 1
ATOM 655 O O . ALA A 1 92 ? 0.275 -17.158 -9.331 1.00 97.81 92 ALA A O 1
ATOM 656 N N . ASP A 1 93 ? 0.636 -18.871 -10.721 1.00 97.00 93 ASP A N 1
ATOM 657 C CA . ASP A 1 93 ? -0.698 -19.486 -10.669 1.00 97.00 93 ASP A CA 1
ATOM 658 C C . ASP A 1 93 ? -1.052 -20.155 -9.333 1.00 97.00 93 ASP A C 1
ATOM 660 O O . ASP A 1 93 ? -2.194 -20.563 -9.133 1.00 97.00 93 ASP A O 1
ATOM 664 N N . PHE A 1 94 ? -0.114 -20.223 -8.385 1.00 97.00 94 PHE A N 1
ATOM 665 C CA . PHE A 1 94 ? -0.400 -20.704 -7.032 1.00 97.00 94 PHE A CA 1
ATOM 666 C C . PHE A 1 94 ? -1.336 -19.761 -6.253 1.00 97.00 94 PHE A C 1
ATOM 668 O O . PHE A 1 94 ? -1.959 -20.179 -5.273 1.00 97.00 94 PHE A O 1
ATOM 675 N N . VAL A 1 95 ? -1.429 -18.486 -6.656 1.00 97.19 95 VAL A N 1
ATOM 676 C CA . VAL A 1 95 ? -2.372 -17.531 -6.068 1.00 97.19 95 VAL A CA 1
ATOM 677 C C . VAL A 1 95 ? -3.768 -17.846 -6.584 1.00 97.19 95 VAL A C 1
ATOM 679 O O . VAL A 1 95 ? -4.034 -17.786 -7.785 1.00 97.19 95 VAL A O 1
ATOM 682 N N . LYS A 1 96 ? -4.678 -18.167 -5.660 1.00 97.94 96 LYS A N 1
ATOM 683 C CA . LYS A 1 96 ? -6.073 -18.449 -6.006 1.00 97.94 96 LYS A CA 1
ATOM 684 C C . LYS A 1 96 ? -6.716 -17.243 -6.708 1.00 97.94 96 LYS A C 1
ATOM 686 O O . LYS A 1 96 ? -6.386 -16.108 -6.359 1.00 97.94 96 LYS A O 1
ATOM 691 N N . PRO A 1 97 ? -7.669 -17.450 -7.635 1.00 98.06 97 PRO A N 1
ATOM 692 C CA . PRO A 1 97 ? -8.309 -16.354 -8.360 1.00 98.06 97 PRO A CA 1
ATOM 693 C C . PRO A 1 97 ? -8.947 -15.285 -7.459 1.00 98.06 97 PRO A C 1
ATOM 695 O O . PRO A 1 97 ? -8.913 -14.108 -7.814 1.00 98.06 97 PRO A O 1
ATOM 698 N N . GLU A 1 98 ? -9.447 -15.668 -6.280 1.00 98.12 98 GLU A N 1
ATOM 699 C CA . GLU A 1 98 ? -10.017 -14.754 -5.281 1.00 98.12 98 GLU A CA 1
ATOM 700 C C . GLU A 1 98 ? -8.971 -13.777 -4.708 1.00 98.12 98 GLU A C 1
ATOM 702 O O . GLU A 1 98 ? -9.310 -12.661 -4.314 1.00 98.12 98 GLU A O 1
ATOM 707 N N . GLY A 1 99 ? -7.690 -14.163 -4.704 1.00 98.00 99 GLY A N 1
ATOM 708 C CA . GLY A 1 99 ? -6.534 -13.362 -4.287 1.00 98.00 99 GLY A CA 1
ATOM 709 C C . GLY A 1 99 ? -6.373 -13.211 -2.774 1.00 98.00 99 GLY A C 1
ATOM 710 O O . GLY A 1 99 ? -5.297 -13.469 -2.239 1.00 98.00 99 GLY A O 1
ATOM 711 N N . TYR A 1 100 ? -7.446 -12.843 -2.075 1.00 97.75 100 TYR A N 1
ATOM 712 C CA . TYR A 1 100 ? -7.434 -12.503 -0.652 1.00 97.75 100 TYR A CA 1
ATOM 713 C C . TYR A 1 100 ? -8.452 -13.330 0.133 1.00 97.75 100 TYR A C 1
ATOM 715 O O . TYR A 1 100 ? -9.425 -13.842 -0.419 1.00 97.75 100 TYR A O 1
ATOM 723 N N . MET A 1 101 ? -8.235 -13.453 1.443 1.00 97.12 101 MET A N 1
ATOM 724 C CA . MET A 1 101 ? -9.141 -14.160 2.348 1.00 97.12 101 MET A CA 1
ATOM 725 C C . MET A 1 101 ? -9.468 -13.312 3.581 1.00 97.12 101 MET A C 1
ATOM 727 O O . MET A 1 101 ? -8.586 -12.588 4.055 1.00 97.12 101 MET A O 1
ATOM 731 N N . PRO A 1 102 ? -10.705 -13.370 4.108 1.00 96.75 102 PRO A N 1
ATOM 732 C CA . PRO A 1 102 ? -11.057 -12.611 5.297 1.00 96.75 102 PRO A CA 1
ATOM 733 C C . PRO A 1 102 ? -10.223 -13.055 6.496 1.00 96.75 102 PRO A C 1
ATOM 735 O O . PRO A 1 102 ? -9.938 -14.242 6.658 1.00 96.75 102 PRO A O 1
ATOM 738 N N . TRP A 1 103 ? -9.881 -12.107 7.367 1.00 93.88 103 TRP A N 1
ATOM 739 C CA . TRP A 1 103 ? -9.249 -12.432 8.645 1.00 93.88 103 TRP A CA 1
ATOM 740 C C . TRP A 1 103 ? -10.249 -13.080 9.612 1.00 93.8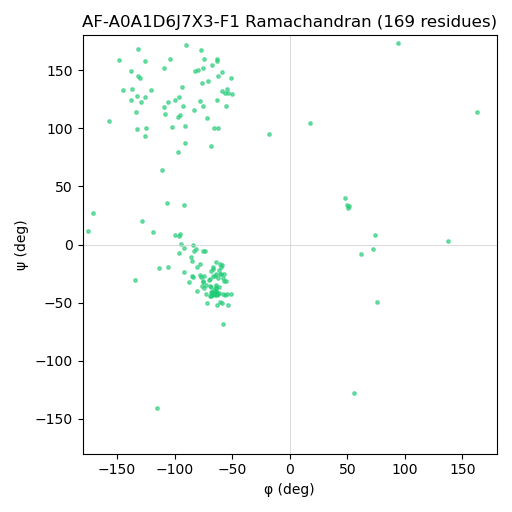8 103 TRP A C 1
ATOM 742 O O . TRP A 1 103 ? -9.968 -14.121 10.200 1.00 93.88 103 TRP A O 1
ATOM 752 N N . ASN A 1 104 ? -11.417 -12.451 9.784 1.00 93.75 104 ASN A N 1
ATOM 753 C CA . ASN A 1 104 ? -12.499 -12.937 10.637 1.00 93.75 104 ASN A CA 1
ATOM 754 C C . ASN A 1 104 ? -13.840 -12.333 10.190 1.00 93.75 104 ASN A C 1
ATOM 756 O O . ASN A 1 104 ? -14.080 -11.149 10.423 1.00 93.75 104 ASN A O 1
ATOM 760 N N . GLY A 1 105 ? -14.704 -13.127 9.555 1.00 94.88 105 GLY A N 1
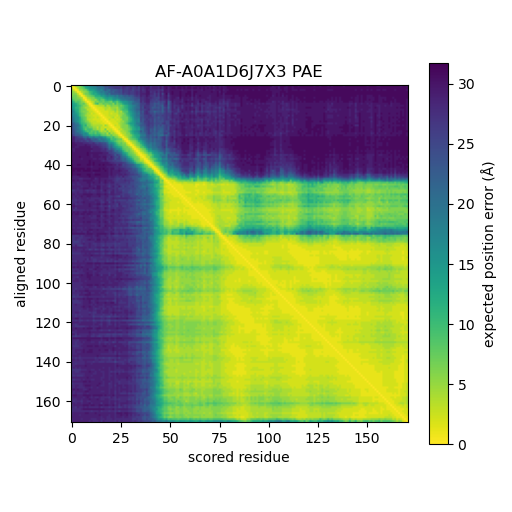ATOM 761 C CA . GLY A 1 105 ? -15.999 -12.646 9.061 1.00 94.88 105 GLY A CA 1
ATOM 762 C C . GLY A 1 105 ? -15.852 -11.453 8.111 1.00 94.88 105 GLY A C 1
ATOM 763 O O . GLY A 1 105 ? -15.081 -11.513 7.157 1.00 94.88 105 GLY A O 1
ATOM 764 N N . ASP A 1 106 ? -16.577 -10.370 8.383 1.00 94.81 106 ASP A N 1
ATOM 765 C CA . ASP A 1 106 ? -16.545 -9.119 7.618 1.00 94.81 106 ASP A CA 1
ATOM 766 C C . ASP A 1 106 ? -15.600 -8.048 8.198 1.00 94.81 106 ASP A C 1
ATOM 768 O O . ASP A 1 106 ? -15.584 -6.910 7.716 1.00 94.81 106 ASP A O 1
ATOM 772 N N . PHE A 1 107 ? -14.775 -8.407 9.193 1.00 94.56 107 PHE A N 1
ATOM 773 C CA . PHE A 1 107 ? -13.820 -7.493 9.817 1.00 94.56 107 PHE A CA 1
ATOM 774 C C . PHE A 1 107 ? -12.910 -6.829 8.776 1.00 94.56 107 PHE A C 1
ATOM 776 O O . PHE A 1 107 ? -12.295 -7.503 7.947 1.00 94.56 107 PHE A O 1
ATOM 783 N N . ALA A 1 108 ? -12.799 -5.501 8.863 1.00 94.12 108 ALA A N 1
ATOM 784 C CA . ALA A 1 108 ? -11.977 -4.633 8.022 1.00 94.12 108 ALA A CA 1
ATOM 785 C C . ALA A 1 108 ? -12.307 -4.612 6.519 1.00 94.12 108 ALA A C 1
ATOM 787 O O . ALA A 1 108 ? -11.773 -3.763 5.816 1.00 94.12 108 ALA A O 1
ATOM 788 N N . LEU A 1 109 ? -13.193 -5.468 5.993 1.00 96.31 109 LEU A N 1
ATOM 789 C CA . LEU A 1 109 ? -13.394 -5.608 4.537 1.00 96.31 109 LEU A CA 1
ATOM 790 C C . LEU A 1 109 ? -13.872 -4.316 3.849 1.00 96.31 109 LEU A C 1
ATOM 792 O O . LEU A 1 109 ? -13.710 -4.152 2.640 1.00 96.31 109 LEU A O 1
ATOM 796 N N . LYS A 1 110 ? -14.472 -3.402 4.619 1.00 95.00 110 LYS A N 1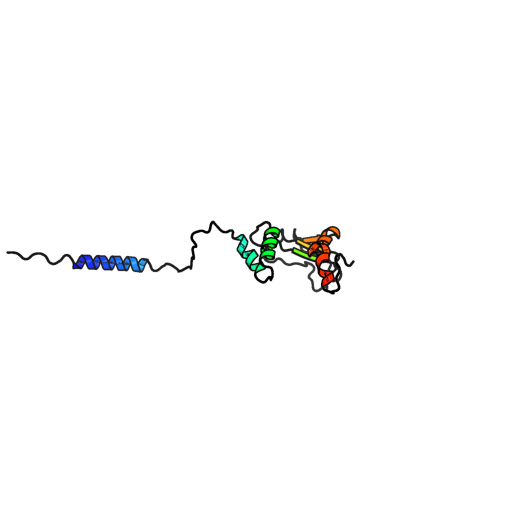
ATOM 797 C CA . LYS A 1 110 ? -14.948 -2.090 4.157 1.00 95.00 110 LYS A CA 1
ATOM 798 C C . LYS A 1 110 ? -13.917 -0.969 4.307 1.00 95.00 110 LYS A C 1
ATOM 800 O O . LYS A 1 110 ? -14.049 0.048 3.640 1.00 95.00 110 LYS A O 1
ATOM 805 N N . THR A 1 111 ? -12.958 -1.126 5.212 1.00 93.50 111 THR A N 1
ATOM 806 C CA . THR A 1 111 ? -12.045 -0.067 5.678 1.00 93.50 111 THR A CA 1
ATOM 807 C C . THR A 1 111 ? -10.594 -0.313 5.277 1.00 93.50 111 THR A C 1
ATOM 809 O O . THR A 1 111 ? -9.803 0.628 5.248 1.00 93.50 111 THR A O 1
ATOM 812 N N . LEU A 1 112 ? -10.234 -1.560 4.962 1.00 95.69 112 LEU A N 1
ATOM 813 C CA . LEU A 1 112 ? -8.939 -1.902 4.389 1.00 95.69 112 LEU A CA 1
ATOM 814 C C . LEU A 1 112 ? -8.756 -1.247 3.013 1.00 95.69 112 LEU A C 1
ATOM 816 O O . LEU A 1 112 ? -9.725 -0.922 2.333 1.00 95.69 112 LEU A O 1
ATOM 820 N N . TYR A 1 113 ? -7.502 -1.091 2.597 1.00 97.38 113 TYR A N 1
ATOM 821 C CA . TYR A 1 113 ? -7.128 -0.640 1.259 1.00 97.38 113 TYR A CA 1
ATOM 822 C C . TYR A 1 113 ? -6.168 -1.649 0.638 1.00 97.38 113 TYR A C 1
ATOM 824 O O . TYR A 1 113 ? -4.957 -1.596 0.876 1.00 97.38 113 TYR A O 1
ATOM 832 N N . TYR A 1 114 ? -6.707 -2.604 -0.115 1.00 98.50 114 TYR A N 1
ATOM 833 C CA . TYR A 1 114 ? -5.929 -3.583 -0.870 1.00 98.50 114 TYR A CA 1
ATOM 834 C C . TYR A 1 114 ? -5.990 -3.229 -2.344 1.00 98.50 114 TYR A C 1
ATOM 836 O O . TYR A 1 114 ? -7.078 -3.137 -2.905 1.00 98.50 114 TYR A O 1
ATOM 844 N N . ALA A 1 115 ? -4.833 -3.031 -2.967 1.00 98.62 115 ALA A N 1
ATOM 845 C CA . ALA A 1 115 ? -4.774 -2.603 -4.353 1.00 98.62 115 ALA A CA 1
ATOM 846 C C . ALA A 1 115 ? -3.815 -3.427 -5.211 1.00 98.62 115 ALA A C 1
ATOM 848 O O . ALA A 1 115 ? -2.735 -3.825 -4.768 1.00 98.62 115 ALA A O 1
ATOM 849 N N . GLU A 1 116 ? -4.200 -3.625 -6.470 1.00 98.81 116 GLU A N 1
ATOM 850 C CA . GLU A 1 116 ? -3.363 -4.235 -7.502 1.00 98.81 116 GLU A CA 1
ATOM 851 C C . GLU A 1 116 ? -3.147 -3.274 -8.680 1.00 98.81 116 GLU A C 1
ATOM 853 O O . GLU A 1 116 ? -4.104 -2.685 -9.188 1.00 98.81 116 GLU A O 1
ATOM 858 N N . TYR A 1 117 ? -1.893 -3.132 -9.134 1.00 98.62 117 TYR A N 1
ATOM 859 C CA . TYR A 1 117 ? -1.524 -2.285 -10.279 1.00 98.62 117 TYR A CA 1
ATOM 860 C C . TYR A 1 117 ? -0.505 -2.961 -11.200 1.00 98.62 117 TYR A C 1
ATOM 862 O O . TYR A 1 117 ? 0.598 -3.305 -10.782 1.00 98.62 117 TYR A O 1
ATOM 870 N N . ASN A 1 118 ? -0.838 -3.081 -12.487 1.00 98.19 118 ASN A N 1
ATOM 871 C CA . ASN A 1 118 ? 0.091 -3.511 -13.543 1.00 98.19 118 ASN A CA 1
ATOM 872 C C . ASN A 1 118 ? 0.841 -4.834 -13.240 1.00 98.19 118 ASN A C 1
ATOM 874 O O . ASN A 1 118 ? 2.003 -5.009 -13.621 1.00 98.19 118 ASN A O 1
ATOM 878 N N . ASN A 1 119 ? 0.185 -5.761 -12.534 1.00 98.44 119 ASN A N 1
ATOM 879 C CA . ASN A 1 119 ? 0.712 -7.099 -12.274 1.00 98.44 119 ASN A CA 1
ATOM 880 C C . ASN A 1 119 ? 0.609 -7.972 -13.533 1.00 98.44 119 ASN A C 1
ATOM 882 O O . ASN A 1 119 ? -0.259 -7.774 -14.383 1.00 98.44 119 ASN A O 1
ATOM 886 N N . ARG A 1 120 ? 1.506 -8.951 -13.660 1.00 98.06 120 ARG A N 1
ATOM 887 C CA . ARG A 1 120 ? 1.621 -9.846 -14.824 1.00 98.06 120 ARG A CA 1
ATOM 888 C C . ARG A 1 120 ? 1.724 -11.299 -14.382 1.00 98.06 120 ARG A C 1
ATOM 890 O O . ARG A 1 120 ? 1.979 -11.580 -13.218 1.00 98.06 120 ARG A O 1
ATOM 897 N N . GLY A 1 121 ? 1.597 -12.225 -15.325 1.00 98.00 121 GLY A N 1
ATOM 898 C CA . GLY A 1 121 ? 1.701 -13.659 -15.056 1.00 98.00 121 GLY A CA 1
ATOM 899 C C . GLY A 1 121 ? 0.346 -14.324 -14.796 1.00 98.00 121 GLY A C 1
ATOM 900 O O . GLY A 1 121 ? -0.685 -13.650 -14.745 1.00 98.00 121 GLY A O 1
ATOM 901 N N . PRO A 1 122 ? 0.330 -15.660 -14.679 1.00 98.12 122 PRO A N 1
ATOM 902 C CA . PRO A 1 122 ? -0.907 -16.436 -14.692 1.00 98.12 122 PRO A CA 1
ATOM 903 C C . PRO A 1 122 ? -1.800 -16.221 -13.456 1.00 98.12 122 PRO A C 1
ATOM 905 O O . PRO A 1 122 ? -3.009 -16.404 -13.555 1.00 98.12 122 PRO A O 1
ATOM 908 N N . GLY A 1 123 ? -1.251 -15.773 -12.320 1.00 98.12 123 GLY A N 1
ATOM 909 C CA . GLY A 1 123 ? -2.020 -15.439 -11.111 1.00 98.12 123 GLY A CA 1
ATOM 910 C C . GLY A 1 123 ? -2.461 -13.972 -11.008 1.00 98.12 123 GLY A C 1
ATOM 911 O O . GLY A 1 123 ? -3.152 -13.599 -10.059 1.00 98.12 123 GLY A O 1
ATOM 912 N N . ALA A 1 124 ? -2.079 -13.118 -11.963 1.00 98.25 124 ALA A N 1
ATOM 913 C CA . ALA A 1 124 ? -2.348 -11.677 -11.907 1.00 98.25 124 ALA A CA 1
ATOM 914 C C . ALA A 1 124 ? -3.745 -11.268 -12.405 1.00 98.25 124 ALA A C 1
ATOM 916 O O . ALA A 1 124 ? -4.104 -10.097 -12.328 1.00 98.25 124 ALA A O 1
ATOM 917 N N . GLY A 1 125 ? -4.539 -12.205 -12.934 1.00 98.25 125 GLY A N 1
ATOM 918 C CA . GLY A 1 125 ? -5.892 -11.909 -13.405 1.00 98.25 125 GLY A CA 1
ATOM 919 C C . GLY A 1 125 ? -6.800 -11.442 -12.265 1.00 98.25 125 GLY A C 1
ATOM 920 O O . GLY A 1 125 ? -6.980 -12.160 -11.284 1.00 98.25 125 GLY A O 1
ATOM 921 N N . THR A 1 126 ? -7.410 -10.263 -12.411 1.00 98.38 126 THR A N 1
ATOM 922 C CA . THR A 1 126 ? -8.219 -9.637 -11.351 1.00 98.38 126 THR A CA 1
ATOM 923 C C . THR A 1 126 ? -9.725 -9.887 -11.469 1.00 98.38 126 THR A C 1
ATOM 925 O O . THR A 1 126 ? -10.474 -9.579 -10.549 1.00 98.38 126 THR A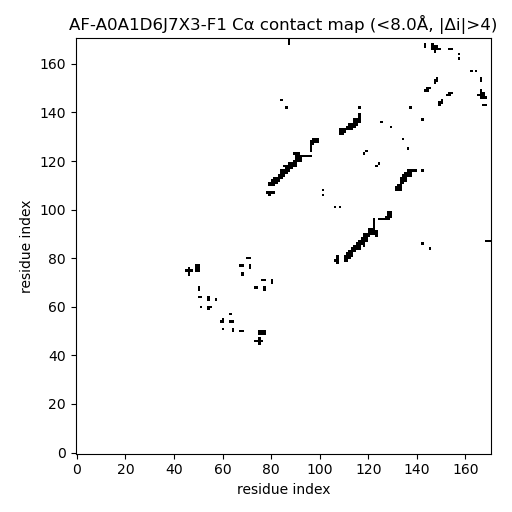 O 1
ATOM 928 N N . SER A 1 127 ? -10.194 -10.493 -12.564 1.00 97.94 127 SER A N 1
ATOM 929 C CA . SE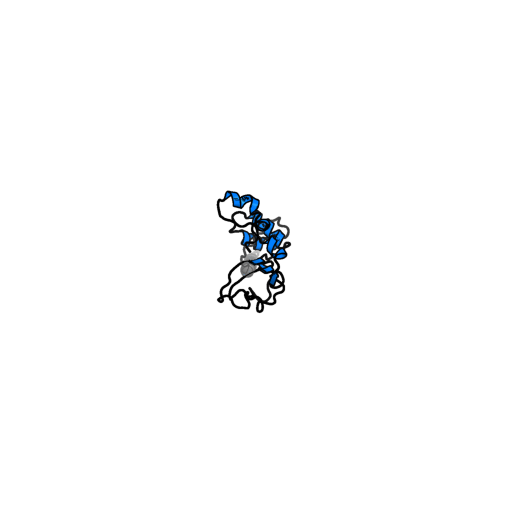R A 1 127 ? -11.628 -10.660 -12.870 1.00 97.94 127 SER A CA 1
ATOM 930 C C . SER A 1 127 ? -12.413 -11.537 -11.888 1.00 97.94 127 SER A C 1
ATOM 932 O O . SER A 1 127 ? -13.641 -11.534 -11.919 1.00 97.94 127 SER A O 1
ATOM 934 N N . LYS A 1 128 ? -11.718 -12.305 -11.043 1.00 98.19 128 LYS A N 1
ATOM 935 C CA . LYS A 1 128 ? -12.300 -13.200 -10.030 1.00 98.19 128 LYS A CA 1
ATOM 936 C C . LYS A 1 128 ? -11.894 -12.832 -8.602 1.00 98.19 128 LYS A C 1
ATOM 938 O O . LYS A 1 128 ? -12.110 -13.629 -7.692 1.00 98.19 128 LYS A O 1
ATOM 943 N N . ARG A 1 129 ? -11.279 -11.663 -8.410 1.00 98.38 129 ARG A N 1
ATOM 944 C CA . ARG A 1 129 ? -10.902 -11.190 -7.078 1.00 98.38 129 ARG A CA 1
ATOM 945 C C . ARG A 1 129 ? -12.139 -10.976 -6.217 1.00 98.38 129 ARG A C 1
ATOM 947 O O . ARG A 1 129 ? -13.256 -10.849 -6.712 1.00 98.38 129 ARG A O 1
ATOM 954 N N . VAL A 1 130 ? -11.917 -10.956 -4.910 1.00 98.00 130 VAL A N 1
ATOM 955 C CA . VAL A 1 130 ? -12.944 -10.612 -3.926 1.00 98.00 130 VAL A CA 1
ATOM 956 C C . VAL A 1 130 ? -13.645 -9.287 -4.261 1.00 98.00 130 VAL A C 1
ATOM 958 O O . VAL A 1 130 ? -13.012 -8.321 -4.676 1.00 98.00 130 VAL A O 1
ATOM 961 N N . ASN A 1 131 ? -14.951 -9.212 -3.994 1.00 97.56 131 ASN A N 1
ATOM 962 C CA . ASN A 1 131 ? -15.766 -8.004 -4.197 1.00 97.56 131 ASN A CA 1
ATOM 963 C C . ASN A 1 131 ? -15.829 -7.120 -2.935 1.00 97.56 131 ASN A C 1
ATOM 965 O O . ASN A 1 131 ? -16.875 -6.556 -2.611 1.00 97.56 131 ASN A O 1
ATOM 969 N N . TRP A 1 132 ? -14.750 -7.065 -2.153 1.00 98.12 132 TRP A N 1
ATOM 970 C CA . TRP A 1 132 ? -14.725 -6.259 -0.931 1.00 98.12 132 TRP A CA 1
ATOM 971 C C . TRP A 1 132 ? -14.694 -4.767 -1.276 1.00 98.12 132 TRP A C 1
ATOM 973 O O . TRP A 1 132 ? -13.948 -4.393 -2.178 1.00 98.12 132 TRP A O 1
ATOM 983 N N . PRO A 1 133 ? -15.416 -3.895 -0.547 1.00 98.00 133 PRO A N 1
ATOM 984 C CA . PRO A 1 133 ? -15.361 -2.455 -0.807 1.00 98.00 133 PRO A CA 1
ATOM 985 C C . PRO A 1 133 ? -13.952 -1.857 -0.697 1.00 98.00 133 PRO A C 1
ATOM 987 O O . PRO A 1 133 ? -13.657 -0.887 -1.385 1.00 98.00 133 PRO A O 1
ATOM 990 N N . GLY A 1 134 ? -13.089 -2.445 0.139 1.00 97.44 134 GLY A N 1
ATOM 991 C CA . GLY A 1 134 ? -11.689 -2.047 0.288 1.00 97.44 134 GLY A CA 1
ATOM 992 C C . GLY A 1 134 ? -10.711 -2.643 -0.735 1.00 97.44 134 GLY A C 1
ATOM 993 O O . GLY A 1 134 ? -9.510 -2.395 -0.636 1.00 97.44 134 GLY A O 1
ATOM 994 N N . PHE A 1 135 ? -11.174 -3.474 -1.677 1.00 98.50 135 PHE A N 1
ATOM 995 C CA . PHE A 1 135 ? -10.329 -4.003 -2.750 1.00 98.50 135 PHE A CA 1
ATOM 996 C C . PHE A 1 135 ? -10.431 -3.134 -4.007 1.00 98.50 135 PHE A C 1
ATOM 998 O O . PHE A 1 135 ? -11.523 -2.769 -4.446 1.00 98.50 135 PHE A O 1
ATOM 1005 N N . HIS A 1 136 ? -9.284 -2.842 -4.616 1.00 98.38 136 HIS A N 1
ATOM 1006 C CA . HIS A 1 136 ? -9.179 -1.936 -5.748 1.00 98.38 136 HIS A CA 1
ATOM 1007 C C . HIS A 1 136 ? -8.239 -2.483 -6.829 1.00 98.38 136 HIS A C 1
ATOM 1009 O O . HIS A 1 136 ? -7.107 -2.885 -6.568 1.00 98.38 136 HIS A O 1
ATOM 1015 N N . VAL A 1 137 ? -8.679 -2.425 -8.084 1.00 98.50 137 VAL A N 1
ATOM 1016 C CA . VAL A 1 137 ? -7.774 -2.484 -9.239 1.00 98.50 137 VAL A CA 1
ATOM 1017 C C . VAL A 1 137 ? -7.540 -1.043 -9.662 1.00 98.50 137 VAL A C 1
ATOM 1019 O O . VAL A 1 137 ? -8.471 -0.386 -10.124 1.00 98.50 137 VAL A O 1
ATOM 1022 N N . ILE A 1 138 ? -6.328 -0.542 -9.440 1.00 98.62 138 ILE A N 1
ATOM 1023 C CA . ILE A 1 138 ? -6.048 0.898 -9.485 1.00 98.62 138 ILE A CA 1
ATOM 1024 C C . ILE A 1 138 ? -5.320 1.311 -10.765 1.00 98.62 138 ILE A C 1
ATOM 1026 O O . ILE A 1 138 ? -4.684 0.500 -11.441 1.00 98.62 138 ILE A O 1
ATOM 1030 N N . GLY A 1 139 ? -5.403 2.600 -11.095 1.00 98.25 139 GLY A N 1
ATOM 1031 C CA . GLY A 1 139 ? -4.656 3.212 -12.197 1.00 98.25 139 GLY A CA 1
ATOM 1032 C C . GLY A 1 139 ? -3.291 3.770 -11.774 1.00 98.25 139 GLY A C 1
ATOM 1033 O O . GLY A 1 139 ? -2.988 3.903 -10.591 1.00 98.25 139 GLY A O 1
ATOM 1034 N N . ARG A 1 140 ? -2.473 4.191 -12.750 1.00 97.75 140 ARG A N 1
ATOM 1035 C CA . ARG A 1 140 ? -1.112 4.720 -12.508 1.00 97.75 140 ARG A CA 1
ATOM 1036 C C . ARG A 1 140 ? -1.080 5.884 -11.513 1.00 97.75 140 ARG A C 1
ATOM 1038 O O . ARG A 1 140 ? -0.229 5.910 -10.636 1.00 97.75 140 ARG A O 1
ATOM 1045 N N . LYS A 1 141 ? -2.022 6.824 -11.630 1.00 97.75 141 LYS A N 1
ATOM 1046 C CA . LYS A 1 141 ? -2.110 8.001 -10.749 1.00 97.75 141 LYS A CA 1
ATOM 1047 C C . LYS A 1 141 ? -2.390 7.623 -9.290 1.00 97.75 141 LYS A C 1
ATOM 1049 O O . LYS A 1 141 ? -1.875 8.257 -8.381 1.00 97.75 141 LYS A O 1
ATOM 1054 N N . GLU A 1 142 ? -3.200 6.592 -9.071 1.00 98.06 142 GLU A N 1
ATOM 1055 C CA . GLU A 1 142 ? -3.509 6.074 -7.732 1.00 98.06 142 GLU A CA 1
ATOM 1056 C C . GLU A 1 142 ? -2.363 5.224 -7.174 1.00 98.06 142 GLU A C 1
ATOM 1058 O O . GLU A 1 142 ? -2.172 5.174 -5.964 1.00 98.06 142 GLU A O 1
ATOM 1063 N N . ALA A 1 143 ? -1.580 4.587 -8.049 1.00 98.31 143 ALA A N 1
ATOM 1064 C CA . ALA A 1 143 ? -0.417 3.795 -7.666 1.00 98.31 143 ALA A CA 1
ATOM 1065 C C . ALA A 1 143 ? 0.819 4.655 -7.332 1.00 98.31 143 ALA A C 1
ATOM 1067 O O . ALA A 1 143 ? 1.672 4.233 -6.556 1.00 98.31 143 ALA A O 1
ATOM 1068 N N . GLU A 1 144 ? 0.930 5.863 -7.895 1.00 98.12 144 GLU A N 1
ATOM 1069 C CA . GLU A 1 144 ? 2.114 6.726 -7.777 1.00 98.12 144 GLU A CA 1
ATOM 1070 C C . GLU A 1 144 ? 2.515 7.030 -6.323 1.00 98.12 144 GLU A C 1
ATOM 1072 O O . GLU A 1 144 ? 3.700 6.869 -6.012 1.00 98.12 144 GLU A O 1
ATOM 1077 N N . PRO A 1 145 ? 1.586 7.351 -5.397 1.00 97.69 145 PRO A N 1
ATOM 1078 C CA . PRO A 1 145 ? 1.912 7.578 -3.989 1.00 97.69 145 PRO A CA 1
ATOM 1079 C C . PRO A 1 145 ? 2.545 6.378 -3.274 1.00 97.69 145 PRO A C 1
ATOM 1081 O O . PRO A 1 145 ? 3.118 6.559 -2.205 1.00 97.69 145 PRO A O 1
ATOM 1084 N N . PHE A 1 146 ? 2.446 5.168 -3.838 1.00 97.56 146 PHE A N 1
ATOM 1085 C CA . PHE A 1 146 ? 3.033 3.942 -3.287 1.00 97.56 146 PHE A CA 1
ATOM 1086 C C . PHE A 1 146 ? 4.422 3.617 -3.856 1.00 97.56 146 PHE A C 1
ATOM 1088 O O . PHE A 1 146 ? 5.031 2.619 -3.470 1.00 97.56 146 PHE A O 1
ATOM 1095 N N . THR A 1 147 ? 4.951 4.443 -4.761 1.00 98.06 147 THR A N 1
ATOM 1096 C CA . THR A 1 147 ? 6.336 4.318 -5.236 1.00 98.06 147 THR A CA 1
ATOM 1097 C C . THR A 1 147 ? 7.333 4.812 -4.180 1.00 98.06 147 THR A C 1
ATOM 1099 O O . THR A 1 147 ? 6.981 5.559 -3.266 1.00 98.06 147 THR A O 1
ATOM 1102 N N . ALA A 1 148 ? 8.599 4.391 -4.272 1.00 97.38 148 ALA A N 1
ATOM 1103 C CA . ALA A 1 148 ? 9.593 4.661 -3.229 1.00 97.38 148 ALA A CA 1
ATOM 1104 C C . ALA A 1 148 ? 9.877 6.161 -3.011 1.00 97.38 148 ALA A C 1
ATOM 1106 O O . ALA A 1 148 ? 10.229 6.569 -1.909 1.00 97.38 148 ALA A O 1
ATOM 1107 N N . GLY A 1 149 ? 9.729 6.987 -4.045 1.00 97.56 149 GLY A N 1
ATOM 1108 C CA . GLY A 1 149 ? 9.886 8.435 -3.974 1.00 97.56 149 GLY A CA 1
ATOM 1109 C C . GLY A 1 149 ? 8.930 9.060 -2.956 1.00 97.56 149 GLY A C 1
ATOM 1110 O O . GLY A 1 149 ? 9.409 9.531 -1.931 1.00 97.56 149 GLY A O 1
ATOM 1111 N N . PRO A 1 150 ? 7.611 9.053 -3.206 1.00 97.12 150 PRO A N 1
ATOM 1112 C CA . PRO A 1 150 ? 6.619 9.638 -2.308 1.00 97.12 150 PRO A CA 1
ATOM 1113 C C . PRO A 1 150 ? 6.327 8.806 -1.051 1.00 97.12 150 PRO A C 1
ATOM 1115 O O . PRO A 1 150 ? 6.013 9.388 -0.020 1.00 97.12 150 PRO A O 1
ATOM 1118 N N . PHE A 1 151 ? 6.399 7.469 -1.097 1.00 95.81 151 PHE A N 1
ATOM 1119 C CA . PHE A 1 151 ? 5.928 6.649 0.030 1.00 95.81 151 PHE A CA 1
ATOM 1120 C C . PHE A 1 151 ? 6.890 6.633 1.224 1.00 95.81 151 PHE A C 1
ATOM 1122 O O . PHE A 1 151 ? 6.458 6.569 2.372 1.00 95.81 151 PHE A O 1
ATOM 1129 N N . ILE A 1 152 ? 8.198 6.657 0.952 1.00 94.50 152 ILE A N 1
ATOM 1130 C CA . ILE A 1 152 ? 9.261 6.555 1.969 1.00 94.50 152 ILE A CA 1
ATOM 1131 C C . ILE A 1 152 ? 10.293 7.678 1.843 1.00 94.50 152 ILE A C 1
ATOM 1133 O O . ILE A 1 152 ? 11.434 7.517 2.286 1.00 94.50 152 ILE A O 1
ATOM 1137 N N . ASP A 1 153 ? 9.923 8.773 1.174 1.00 96.12 153 ASP A N 1
ATOM 1138 C CA . ASP A 1 153 ? 10.809 9.897 0.860 1.00 96.12 153 ASP A CA 1
ATOM 1139 C C . ASP A 1 153 ? 12.144 9.434 0.256 1.00 96.12 153 ASP A C 1
ATOM 1141 O O . ASP A 1 153 ? 13.221 9.933 0.589 1.00 96.12 153 ASP A O 1
ATOM 1145 N N . GLY A 1 154 ? 12.101 8.429 -0.626 1.00 96.94 154 GLY A N 1
ATOM 1146 C CA . GLY A 1 154 ? 13.285 7.682 -1.054 1.00 96.94 154 GLY A CA 1
ATOM 1147 C C . GLY A 1 154 ? 14.387 8.560 -1.654 1.00 96.94 154 GLY A C 1
ATOM 1148 O O . GLY A 1 154 ? 15.572 8.284 -1.468 1.00 96.94 154 GLY A O 1
ATOM 1149 N N . ALA A 1 155 ? 14.017 9.669 -2.305 1.00 96.00 155 ALA A N 1
ATOM 1150 C CA . ALA A 1 155 ? 14.956 10.642 -2.869 1.00 96.00 155 ALA A CA 1
ATOM 1151 C C . ALA A 1 155 ? 15.875 11.294 -1.814 1.00 96.00 155 ALA A C 1
ATOM 1153 O O . ALA A 1 155 ? 16.984 11.733 -2.139 1.00 96.00 155 ALA A O 1
ATOM 1154 N N . MET A 1 156 ? 15.427 11.345 -0.555 1.00 96.75 156 MET A N 1
ATOM 1155 C CA . MET A 1 156 ? 16.154 11.963 0.552 1.00 96.75 156 MET A CA 1
ATOM 1156 C C . MET A 1 156 ? 17.320 11.111 1.039 1.00 96.75 156 MET A C 1
ATOM 1158 O O . MET A 1 156 ? 18.319 11.669 1.485 1.00 96.75 156 MET A O 1
ATOM 1162 N N . TRP A 1 157 ? 17.222 9.781 0.957 1.00 96.62 157 TRP A N 1
ATOM 1163 C CA . TRP A 1 157 ? 18.162 8.902 1.656 1.00 96.62 157 TRP A CA 1
ATOM 1164 C C . TRP A 1 157 ? 18.712 7.741 0.820 1.00 96.62 157 TRP A C 1
ATOM 1166 O O . TRP A 1 157 ? 19.872 7.372 1.011 1.00 96.62 157 TRP A O 1
ATOM 1176 N N . LEU A 1 158 ? 17.962 7.201 -0.151 1.00 97.38 158 LEU A N 1
ATOM 1177 C CA . LEU A 1 158 ? 18.374 5.993 -0.886 1.00 97.38 158 LEU A CA 1
ATOM 1178 C C . LEU A 1 158 ? 19.686 6.181 -1.653 1.00 97.38 158 LEU A C 1
ATOM 1180 O O . LEU A 1 158 ? 20.521 5.277 -1.670 1.00 97.38 158 LEU A O 1
ATOM 1184 N N . LYS A 1 159 ? 19.926 7.372 -2.214 1.00 95.50 159 LYS A N 1
ATOM 1185 C CA . LYS A 1 159 ? 21.165 7.693 -2.946 1.00 95.50 159 LYS A CA 1
ATOM 1186 C C . LYS A 1 159 ? 22.441 7.549 -2.108 1.00 95.50 159 LYS A C 1
ATOM 1188 O O . LYS A 1 159 ? 23.501 7.295 -2.668 1.00 95.50 159 LYS A O 1
ATOM 1193 N N . TYR A 1 160 ? 22.347 7.681 -0.784 1.00 97.00 160 TYR A N 1
ATOM 1194 C CA . TYR A 1 160 ? 23.495 7.569 0.122 1.00 97.00 160 TYR A CA 1
ATOM 1195 C C . TYR A 1 160 ? 23.792 6.126 0.542 1.00 97.00 160 TYR A C 1
ATOM 1197 O O . TYR A 1 160 ? 24.838 5.863 1.124 1.00 97.00 160 TYR A O 1
ATOM 1205 N N . THR A 1 161 ? 22.893 5.186 0.243 1.00 96.88 161 THR A N 1
ATOM 1206 C CA . THR A 1 161 ? 23.067 3.770 0.602 1.00 96.88 161 THR A CA 1
ATOM 1207 C C . THR A 1 161 ? 23.987 3.017 -0.360 1.00 96.88 161 THR A C 1
ATOM 1209 O O . THR A 1 161 ? 24.466 1.938 -0.027 1.00 96.88 161 THR A O 1
ATOM 1212 N N . GLY A 1 162 ? 24.195 3.543 -1.574 1.00 95.25 162 GLY A N 1
ATOM 1213 C CA . GLY A 1 162 ? 24.876 2.839 -2.667 1.00 95.25 162 GLY A CA 1
ATOM 1214 C C . GLY A 1 162 ? 24.058 1.702 -3.300 1.00 95.25 162 GLY A C 1
ATOM 1215 O O . GLY A 1 162 ? 24.501 1.116 -4.286 1.00 95.25 162 GLY A O 1
ATOM 1216 N N . ALA A 1 163 ? 22.865 1.395 -2.780 1.00 96.06 163 ALA A N 1
ATOM 1217 C CA . ALA A 1 163 ? 22.007 0.351 -3.322 1.00 96.06 163 ALA A CA 1
ATOM 1218 C C . ALA A 1 163 ? 21.306 0.813 -4.619 1.00 96.06 163 ALA A C 1
ATOM 1220 O O . ALA A 1 163 ? 20.801 1.944 -4.681 1.00 96.06 163 ALA A O 1
ATOM 1221 N N . PRO A 1 164 ? 21.205 -0.053 -5.647 1.00 96.56 164 PRO A N 1
ATOM 1222 C CA . PRO A 1 164 ? 20.366 0.212 -6.811 1.00 96.56 164 PRO A CA 1
ATOM 1223 C C . PRO A 1 164 ? 18.902 0.404 -6.396 1.00 96.56 164 PRO A C 1
ATOM 1225 O O . PRO A 1 164 ? 18.356 -0.407 -5.649 1.00 96.56 164 PRO A O 1
ATOM 1228 N N . HIS A 1 165 ? 18.255 1.460 -6.888 1.00 95.88 165 HIS A N 1
ATOM 1229 C CA . HIS A 1 165 ? 16.874 1.788 -6.536 1.00 95.88 165 HIS A CA 1
ATOM 1230 C C . HIS A 1 165 ? 16.137 2.477 -7.688 1.00 95.88 165 HIS A C 1
ATOM 1232 O O . HIS A 1 165 ? 16.746 3.053 -8.588 1.00 95.88 165 HIS A O 1
ATOM 1238 N N . ILE A 1 166 ? 14.805 2.423 -7.637 1.00 96.62 166 ILE A N 1
ATOM 1239 C CA . ILE A 1 166 ? 13.893 3.130 -8.540 1.00 96.62 166 ILE A CA 1
ATOM 1240 C C . ILE A 1 166 ? 12.939 3.935 -7.659 1.00 96.62 166 ILE A C 1
ATOM 1242 O O . ILE A 1 166 ? 12.338 3.381 -6.742 1.00 96.62 166 ILE A O 1
ATOM 1246 N N . LEU A 1 167 ? 12.823 5.241 -7.909 1.00 97.25 167 LEU A N 1
ATOM 1247 C CA . LEU A 1 167 ? 11.976 6.128 -7.101 1.00 97.25 167 LEU A CA 1
ATOM 1248 C C . LEU A 1 167 ? 10.507 6.126 -7.542 1.00 97.25 167 LEU A C 1
ATOM 1250 O O . LEU A 1 167 ? 9.636 6.379 -6.721 1.00 97.25 167 LEU A O 1
ATOM 1254 N N . GLY A 1 168 ? 10.229 5.850 -8.814 1.00 96.94 168 GLY A N 1
ATOM 1255 C CA . GLY A 1 168 ? 8.878 5.825 -9.377 1.00 96.94 168 GLY A CA 1
ATOM 1256 C C . GLY A 1 168 ? 8.477 4.431 -9.850 1.00 96.94 168 GLY A C 1
ATOM 1257 O O . GLY A 1 168 ? 8.810 3.423 -9.229 1.00 96.94 168 GLY A O 1
ATOM 1258 N N . PHE A 1 169 ? 7.790 4.386 -10.986 1.00 96.81 169 PHE A N 1
ATOM 1259 C CA . PHE A 1 169 ? 7.478 3.145 -11.690 1.00 96.81 169 PHE A CA 1
ATOM 1260 C C . PHE A 1 169 ? 8.664 2.640 -12.499 1.00 96.81 169 PHE A C 1
ATOM 1262 O O . PHE A 1 169 ? 9.469 3.422 -13.011 1.00 96.81 169 PHE A O 1
ATOM 1269 N N . LYS A 1 170 ? 8.732 1.322 -12.649 1.00 90.19 170 LYS A N 1
ATOM 1270 C CA . LYS A 1 170 ? 9.682 0.655 -13.529 1.00 90.19 170 LYS A CA 1
ATOM 1271 C C . LYS A 1 170 ? 9.148 0.520 -14.955 1.00 90.19 170 LYS A C 1
ATOM 1273 O O . LYS A 1 170 ? 9.962 0.531 -15.879 1.00 90.19 170 LYS A O 1
ATOM 1278 N N . PHE A 1 171 ? 7.832 0.361 -15.133 1.00 80.56 171 PHE A N 1
ATOM 1279 C CA . PHE A 1 171 ? 7.208 0.081 -16.429 1.00 80.56 171 PHE A CA 1
ATOM 1280 C C . PHE A 1 171 ? 6.192 1.143 -16.877 1.00 80.56 171 PHE A C 1
ATOM 1282 O O . PHE A 1 171 ? 5.716 1.987 -16.073 1.00 80.56 171 PHE A O 1
#

Radius of gyration: 33.23 Å; Cα contacts (8 Å, |Δi|>4): 166; chains: 1; bounding box: 52×33×121 Å

Secondary structure (DSSP, 8-state):
-------SHHHHHHHHHHHHHHHHHTT-----------TT-----THHHHHHHHHTTSS-HHHHHHHHHHHTTT-S-GGGG-EEEEES-B--TTS-TT----SSTTTTTTT-EEEEES-BSTT---TTS---TTEEE--HHHHGGGSHHHHS-HHHHGGGS-----SS---

Nearest PDB structures (foldseek):
  1xg2-assembly1_A  TM=9.862E-01  e=4.444E-12  Solanum lycopersicum
  1gq8-assembly1_A  TM=9.818E-01  e=3.881E-11  Daucus carota

Solvent-accessible surface area (backbone atoms only — not comparable to full-atom values): 10592 Å² total; per-residue (Å²): 143,89,86,84,90,85,85,69,69,68,64,55,54,52,53,53,52,52,53,52,50,53,60,53,62,76,61,74,78,72,80,88,66,93,75,86,75,70,93,82,73,73,89,75,68,72,37,56,58,48,44,47,62,70,21,62,87,48,93,57,38,69,61,43,39,54,53,50,41,59,75,38,77,62,50,53,53,61,73,38,56,38,71,49,76,52,56,74,39,79,31,56,64,87,45,55,54,39,74,70,79,72,87,55,80,73,59,35,41,71,56,21,44,38,37,41,31,78,48,35,59,78,31,40,58,65,94,54,37,62,89,39,78,17,51,42,83,51,54,71,80,74,47,50,60,73,18,41,28,71,58,67,50,30,81,80,54,46,80,79,67,75,58,91,82,67,48,60,79,93,123

Foldseek 3Di:
DDDDDDDDPPVVVVVVVVVVVVVVVVPPDDPDDPPPDDPPDDDDDLLQPQQQVVLVVPPCSVVSSVVLCVQVVNDNHSVLAAEEEDEPEEDEPVQDLQNDDDPDDCRSLQRYAYEYYHYHYDNNDNPNHDPGNNYDDDDQVVCFCVFQCNVVVCVVPVVVVPDDGDRGDPD

pLDDT: mean 81.49, std 21.49, range [28.75, 98.81]

InterPro domains:
  IPR000070 Pectinesterase, catalytic [PF01095] (79-154)
  IPR011050 Pectin lyase fold/virulence factor [SSF51126] (79-167)
  IPR012334 Pectin lyase fold [G3DSA:2.160.20.10] (17-170)

Mean predicted aligned error: 14.34 Å